Protein AF-A0A351Q405-F1 (afdb_monomer_lite)

Radius of gyration: 20.0 Å; chains: 1; bounding box: 43×40×57 Å

Structure (mmCIF, N/CA/C/O backbone):
data_AF-A0A351Q405-F1
#
_entry.id   AF-A0A351Q405-F1
#
loop_
_atom_site.group_PDB
_atom_site.id
_atom_site.type_symbol
_atom_site.label_atom_id
_atom_site.label_alt_id
_atom_site.label_comp_id
_atom_site.label_asym_id
_atom_site.label_entity_id
_atom_site.label_seq_id
_atom_site.pdbx_PDB_ins_code
_atom_site.Cartn_x
_atom_site.Cartn_y
_atom_site.Cartn_z
_atom_site.occupancy
_atom_site.B_iso_or_equiv
_atom_site.auth_seq_id
_atom_site.auth_comp_id
_atom_site.auth_asym_id
_atom_site.auth_atom_id
_atom_site.pdbx_PDB_model_num
ATOM 1 N N . GLN A 1 1 ? 16.274 -1.228 -9.897 1.00 58.19 1 GLN A N 1
ATOM 2 C CA . GLN A 1 1 ? 15.529 -2.433 -9.459 1.00 58.19 1 GLN A CA 1
ATOM 3 C C . GLN A 1 1 ? 15.338 -2.535 -7.940 1.00 58.19 1 GLN A C 1
ATOM 5 O O . GLN A 1 1 ? 14.211 -2.756 -7.528 1.00 58.19 1 GLN A O 1
ATOM 10 N N . SER A 1 2 ? 16.355 -2.286 -7.098 1.00 79.38 2 SER A N 1
ATOM 11 C CA . SER A 1 2 ? 16.215 -2.309 -5.619 1.00 79.38 2 SER A CA 1
ATOM 12 C C . SER A 1 2 ? 15.117 -1.383 -5.046 1.00 79.38 2 SER A C 1
ATOM 14 O O . SER A 1 2 ? 14.503 -1.731 -4.044 1.00 79.38 2 SER A O 1
ATOM 16 N N . VAL A 1 3 ? 14.803 -0.255 -5.699 1.00 89.25 3 VAL A N 1
ATOM 17 C CA . VAL A 1 3 ? 13.789 0.699 -5.205 1.00 89.25 3 VAL A CA 1
ATOM 18 C C . VAL A 1 3 ? 12.377 0.106 -5.169 1.00 89.25 3 VAL A C 1
ATOM 20 O O . VAL A 1 3 ? 11.721 0.214 -4.141 1.00 89.25 3 VAL A O 1
ATOM 23 N N . ALA A 1 4 ? 11.921 -0.564 -6.234 1.00 92.06 4 ALA A N 1
ATOM 24 C CA . ALA A 1 4 ? 10.589 -1.180 -6.255 1.00 92.06 4 ALA A CA 1
ATOM 25 C C . ALA A 1 4 ? 10.448 -2.280 -5.186 1.00 92.06 4 ALA A C 1
ATOM 27 O O . ALA A 1 4 ? 9.411 -2.376 -4.539 1.00 92.06 4 ALA A O 1
ATOM 28 N N . LEU A 1 5 ? 11.514 -3.052 -4.941 1.00 93.94 5 LEU A N 1
ATOM 29 C CA . LEU A 1 5 ? 11.571 -4.040 -3.858 1.00 93.94 5 LEU A CA 1
ATOM 30 C C . LEU A 1 5 ? 11.450 -3.384 -2.476 1.00 93.94 5 LEU A C 1
ATOM 32 O O . LEU A 1 5 ? 10.628 -3.798 -1.663 1.00 93.94 5 LEU A O 1
ATOM 36 N N . HIS A 1 6 ? 12.250 -2.352 -2.204 1.00 95.19 6 HIS A N 1
ATOM 37 C CA . HIS A 1 6 ? 12.227 -1.676 -0.906 1.00 95.19 6 HIS A CA 1
ATOM 38 C C . HIS A 1 6 ? 10.908 -0.934 -0.662 1.00 95.19 6 HIS A C 1
ATOM 40 O O . HIS A 1 6 ? 10.377 -1.000 0.443 1.00 95.19 6 HIS A O 1
ATOM 46 N N . LEU A 1 7 ? 10.351 -0.275 -1.682 1.00 96.50 7 LEU A N 1
ATOM 47 C CA . LEU A 1 7 ? 9.060 0.407 -1.581 1.00 96.50 7 LEU A CA 1
ATOM 48 C C . LEU A 1 7 ? 7.900 -0.578 -1.426 1.00 96.50 7 LEU A C 1
ATOM 50 O O . LEU A 1 7 ? 7.008 -0.324 -0.624 1.00 96.50 7 LEU A O 1
ATOM 54 N N . GLN A 1 8 ? 7.923 -1.726 -2.111 1.00 96.44 8 GLN A N 1
ATOM 55 C CA . GLN A 1 8 ? 6.930 -2.775 -1.876 1.00 96.44 8 GLN A CA 1
ATOM 56 C C . GLN A 1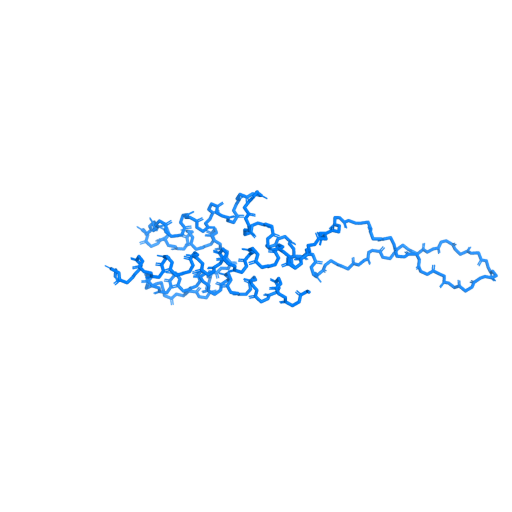 8 ? 7.017 -3.307 -0.442 1.00 96.44 8 GLN A C 1
ATOM 58 O O . GLN A 1 8 ? 5.988 -3.526 0.199 1.00 96.44 8 GLN A O 1
ATOM 63 N N . ARG A 1 9 ? 8.229 -3.479 0.095 1.00 96.31 9 ARG A N 1
ATOM 64 C CA . ARG A 1 9 ? 8.391 -3.906 1.485 1.00 96.31 9 ARG A CA 1
ATOM 65 C C . ARG A 1 9 ? 7.903 -2.844 2.472 1.00 96.31 9 ARG A C 1
ATOM 67 O O . ARG A 1 9 ? 7.268 -3.200 3.458 1.00 96.31 9 ARG A O 1
ATOM 74 N N . ALA A 1 10 ? 8.150 -1.566 2.189 1.00 97.19 10 ALA A N 1
ATOM 75 C CA . ALA A 1 10 ? 7.618 -0.458 2.976 1.00 97.19 10 ALA A CA 1
ATOM 76 C C . ALA A 1 10 ? 6.083 -0.424 2.942 1.00 97.19 10 ALA A C 1
ATOM 78 O O . ALA A 1 10 ? 5.470 -0.279 3.994 1.00 97.19 10 ALA A O 1
ATOM 79 N N . TRP A 1 11 ? 5.466 -0.624 1.770 1.00 97.75 11 TRP A N 1
ATOM 80 C CA . TRP A 1 11 ? 4.011 -0.767 1.628 1.00 97.75 11 TRP A CA 1
ATOM 81 C C . TRP A 1 11 ? 3.475 -1.865 2.541 1.00 97.75 11 TRP A C 1
ATOM 83 O O . TRP A 1 11 ? 2.602 -1.621 3.366 1.00 97.75 11 TRP A O 1
ATOM 93 N N . TYR A 1 12 ? 4.064 -3.056 2.450 1.00 97.44 12 TYR A N 1
ATOM 94 C CA . TYR A 1 12 ? 3.688 -4.195 3.278 1.00 97.44 12 TYR A CA 1
ATOM 95 C C . TYR A 1 12 ? 3.790 -3.889 4.778 1.00 97.44 12 TYR A C 1
ATOM 97 O O . TYR A 1 12 ? 2.857 -4.162 5.527 1.00 97.44 12 TYR A O 1
ATOM 105 N N . TRP A 1 13 ? 4.897 -3.291 5.225 1.00 96.81 13 TRP A N 1
ATOM 106 C CA . TRP A 1 13 ? 5.054 -2.919 6.630 1.00 96.81 13 TRP A CA 1
ATOM 107 C C . TRP A 1 13 ? 4.063 -1.857 7.079 1.00 96.81 13 TRP A C 1
ATOM 109 O O . TRP A 1 13 ? 3.592 -1.931 8.205 1.00 96.81 13 TRP A O 1
ATOM 119 N N . HIS A 1 14 ? 3.705 -0.914 6.211 1.00 97.56 14 HIS A N 1
ATOM 120 C CA . HIS A 1 14 ? 2.690 0.083 6.530 1.00 97.56 14 HIS A CA 1
ATOM 121 C C . HIS A 1 14 ? 1.310 -0.549 6.749 1.00 97.56 14 HIS A C 1
ATOM 123 O O . HIS A 1 14 ? 0.623 -0.200 7.702 1.00 97.56 14 HIS A O 1
ATOM 129 N N . LEU A 1 15 ? 0.926 -1.551 5.948 1.00 97.88 15 LEU A N 1
ATOM 130 C CA . LEU A 1 15 ? -0.313 -2.307 6.186 1.00 97.88 15 LEU A CA 1
ATOM 131 C C . LEU A 1 15 ? -0.329 -2.959 7.581 1.00 97.88 15 LEU A C 1
ATOM 133 O O . LEU A 1 15 ? -1.350 -2.946 8.272 1.00 97.88 15 LEU A O 1
ATOM 137 N N . GLN A 1 16 ? 0.809 -3.517 7.999 1.00 97.06 16 GLN A N 1
ATOM 138 C CA . GLN A 1 16 ? 0.967 -4.135 9.318 1.00 97.06 16 GLN A CA 1
ATOM 139 C C . GLN A 1 16 ? 1.022 -3.095 10.448 1.00 97.06 16 GLN A C 1
ATOM 141 O O . GLN A 1 16 ? 0.493 -3.349 11.529 1.00 97.06 16 GLN A O 1
ATOM 146 N N . ASP A 1 17 ? 1.614 -1.923 10.208 1.00 95.62 17 ASP A N 1
ATOM 147 C CA . ASP A 1 17 ? 1.628 -0.779 11.134 1.00 95.62 17 ASP A CA 1
ATOM 148 C C . ASP A 1 17 ? 0.191 -0.310 11.407 1.00 95.62 17 ASP A C 1
ATOM 150 O O . ASP A 1 17 ? -0.235 -0.197 12.557 1.00 95.62 17 ASP A O 1
ATOM 154 N N . VAL A 1 18 ? -0.617 -0.177 10.349 1.00 95.62 18 VAL A N 1
ATOM 155 C CA . VAL A 1 18 ? -2.040 0.163 10.458 1.00 95.62 18 VAL A CA 1
ATOM 156 C C . VAL A 1 18 ? -2.801 -0.890 11.267 1.00 95.62 18 VAL A C 1
ATOM 158 O O . VAL A 1 18 ? -3.516 -0.538 12.205 1.00 95.62 18 VAL A O 1
ATOM 161 N N . ALA A 1 19 ? -2.622 -2.182 10.980 1.00 95.31 19 ALA A N 1
ATOM 162 C CA . ALA A 1 19 ? -3.236 -3.248 11.779 1.00 95.31 19 ALA A CA 1
ATOM 163 C C . ALA A 1 19 ? -2.817 -3.206 13.259 1.00 95.31 19 ALA A C 1
ATOM 165 O O . ALA A 1 19 ? -3.654 -3.384 14.149 1.00 95.31 19 ALA A O 1
ATOM 166 N N . SER A 1 20 ? -1.537 -2.930 13.519 1.00 94.06 20 SER A N 1
ATOM 167 C CA . SER A 1 20 ? -0.974 -2.828 14.869 1.00 94.06 20 SER A CA 1
ATOM 168 C C . SER A 1 20 ? -1.597 -1.676 15.658 1.00 94.06 20 SER A C 1
ATOM 170 O O . SER A 1 20 ? -1.978 -1.864 16.813 1.00 94.06 20 SER A O 1
ATOM 172 N N . ASN A 1 21 ? -1.795 -0.515 15.029 1.00 93.62 21 ASN A N 1
ATOM 173 C CA . ASN A 1 21 ? -2.462 0.631 15.655 1.00 93.62 21 ASN A CA 1
ATOM 174 C C . ASN A 1 21 ? -3.926 0.333 16.016 1.00 93.62 21 ASN A C 1
ATOM 176 O O . ASN A 1 21 ? -4.420 0.780 17.049 1.00 93.62 21 ASN A O 1
ATOM 180 N N . TYR A 1 22 ? -4.602 -0.522 15.244 1.00 92.88 22 TYR A N 1
ATOM 181 C CA . TYR A 1 22 ? -5.930 -1.028 15.603 1.00 92.88 22 TYR A CA 1
ATOM 182 C C . TYR A 1 22 ? -5.912 -2.169 16.627 1.00 92.88 22 TYR A C 1
ATOM 184 O O . TYR A 1 22 ? -6.965 -2.753 16.894 1.00 92.88 22 TYR A O 1
ATOM 192 N N . LYS A 1 23 ? -4.767 -2.464 17.257 1.00 93.31 23 LYS A N 1
ATOM 193 C CA . LYS A 1 23 ? -4.606 -3.495 18.298 1.00 93.31 23 LYS A CA 1
ATOM 194 C C . LYS A 1 23 ? -4.993 -4.896 17.810 1.00 93.31 23 LYS A C 1
ATOM 196 O O . LYS A 1 23 ? -5.486 -5.704 18.598 1.00 93.31 23 LYS A O 1
ATOM 201 N N . MET A 1 24 ? -4.804 -5.166 16.517 1.00 93.88 24 MET A N 1
ATOM 202 C CA . MET A 1 24 ? -4.972 -6.506 15.958 1.00 93.88 24 MET A CA 1
ATOM 203 C C . MET A 1 24 ? -3.992 -7.466 16.641 1.00 93.88 24 MET A C 1
ATOM 205 O O . MET A 1 24 ? -2.835 -7.113 16.868 1.00 93.88 24 MET A O 1
ATOM 209 N N . GLN A 1 25 ? -4.448 -8.672 16.982 1.00 91.38 25 GLN A N 1
ATOM 210 C CA . GLN A 1 25 ? -3.612 -9.641 17.703 1.00 91.38 25 GLN A CA 1
ATOM 211 C C . GLN A 1 25 ? -2.449 -10.174 16.863 1.00 91.38 25 GLN A C 1
ATOM 213 O O . GLN A 1 25 ? -1.366 -10.391 17.399 1.00 91.38 25 GLN A O 1
ATOM 218 N N . ASP A 1 26 ? -2.681 -10.377 15.565 1.00 94.56 26 ASP A N 1
ATOM 219 C CA . ASP A 1 26 ? -1.689 -10.889 14.621 1.00 94.56 26 ASP A CA 1
ATOM 220 C C . ASP A 1 26 ? -1.594 -9.980 13.381 1.00 94.56 26 ASP A C 1
ATOM 222 O O . ASP A 1 26 ? -2.155 -10.295 12.328 1.00 94.56 26 ASP A O 1
ATOM 226 N N . PRO A 1 27 ? -0.904 -8.826 13.484 1.00 94.62 27 PRO A N 1
ATOM 227 C CA . PRO A 1 27 ? -0.676 -7.945 12.340 1.00 94.62 27 PRO A CA 1
ATOM 228 C C . PRO A 1 27 ? 0.129 -8.620 11.224 1.00 94.62 27 PRO A C 1
ATOM 230 O O . PRO A 1 27 ? 0.054 -8.194 10.073 1.00 94.62 27 PRO A O 1
ATOM 233 N N . GLU A 1 28 ? 0.893 -9.677 11.530 1.00 95.44 28 GLU A N 1
ATOM 234 C CA . GLU A 1 28 ? 1.703 -10.377 10.534 1.00 95.44 28 GLU A CA 1
ATOM 235 C C . GLU A 1 28 ? 0.858 -11.150 9.515 1.00 95.44 28 GLU A C 1
ATOM 237 O O . GLU A 1 28 ? 1.296 -11.329 8.376 1.00 95.44 28 GLU A O 1
ATOM 242 N N . ALA A 1 29 ? -0.376 -11.513 9.881 1.00 95.69 29 ALA A N 1
ATOM 243 C CA . ALA A 1 29 ? -1.360 -12.114 8.984 1.00 95.69 29 ALA A CA 1
ATOM 244 C C . ALA A 1 29 ? -1.817 -11.176 7.848 1.00 95.69 29 ALA A C 1
ATOM 246 O O . ALA A 1 29 ? -2.402 -11.635 6.861 1.00 95.69 29 ALA A O 1
ATOM 247 N N . VAL A 1 30 ? -1.553 -9.869 7.955 1.00 97.31 30 VAL A N 1
ATOM 248 C CA . VAL A 1 30 ? -1.855 -8.893 6.905 1.00 97.31 30 VAL A CA 1
ATOM 249 C C . VAL A 1 30 ? -0.804 -8.976 5.802 1.00 97.31 30 VAL A C 1
ATOM 251 O O . VAL A 1 30 ? 0.356 -8.617 5.999 1.00 97.31 30 VAL A O 1
ATOM 254 N N . VAL A 1 31 ? -1.238 -9.407 4.614 1.00 96.25 31 VAL A N 1
ATOM 255 C CA . VAL A 1 31 ? -0.370 -9.618 3.440 1.00 96.25 31 VAL A CA 1
ATOM 256 C C . VAL A 1 31 ? -0.710 -8.753 2.222 1.00 96.25 31 VAL A C 1
ATOM 258 O O . VAL A 1 31 ? 0.016 -8.756 1.231 1.00 96.25 31 VAL A O 1
ATOM 261 N N . SER A 1 32 ? -1.827 -8.035 2.287 1.00 97.38 32 SER A N 1
ATOM 262 C CA . SER A 1 32 ? -2.385 -7.149 1.253 1.00 97.38 32 SER A CA 1
ATOM 263 C C . SER A 1 32 ? -3.407 -6.201 1.879 1.00 97.38 32 SER A C 1
ATOM 265 O O . SER A 1 32 ? -3.954 -6.509 2.947 1.00 97.38 32 SER A O 1
ATOM 267 N N . ALA A 1 33 ? -3.731 -5.092 1.215 1.00 97.50 33 ALA A N 1
ATOM 268 C CA . ALA A 1 33 ? -4.771 -4.186 1.696 1.00 97.50 33 ALA A CA 1
ATOM 269 C C . ALA A 1 33 ? -6.148 -4.875 1.806 1.00 97.50 33 ALA A C 1
ATOM 271 O O . ALA A 1 33 ? -6.887 -4.654 2.766 1.00 97.50 33 ALA A O 1
ATOM 272 N N . ALA A 1 34 ? -6.454 -5.807 0.898 1.00 97.31 34 ALA A N 1
ATOM 273 C CA . ALA A 1 34 ? -7.664 -6.626 0.981 1.00 97.31 34 ALA A CA 1
ATOM 274 C C . ALA A 1 34 ? -7.691 -7.505 2.247 1.00 97.31 34 ALA A C 1
ATOM 276 O O . ALA A 1 34 ? -8.716 -7.592 2.924 1.00 97.31 34 ALA A O 1
ATOM 277 N N . SER A 1 35 ? -6.561 -8.132 2.608 1.00 97.50 35 SER A N 1
ATOM 278 C CA . SER A 1 35 ? -6.470 -8.913 3.853 1.00 97.50 35 SER A CA 1
ATOM 279 C C . SER A 1 35 ? -6.565 -8.038 5.104 1.00 97.50 35 SER A C 1
ATOM 281 O O . SER A 1 35 ? -7.197 -8.453 6.070 1.00 97.50 35 SER A O 1
ATOM 283 N N . LEU A 1 36 ? -6.014 -6.816 5.072 1.00 97.81 36 LEU A N 1
ATOM 284 C CA . LEU A 1 36 ? -6.137 -5.845 6.161 1.00 97.81 36 LEU A CA 1
ATOM 285 C C . LEU A 1 36 ? -7.610 -5.523 6.433 1.00 97.81 36 LEU A C 1
ATOM 287 O O . LEU A 1 36 ? -8.068 -5.643 7.569 1.00 97.81 36 LEU A O 1
ATOM 291 N N . LEU A 1 37 ? -8.363 -5.174 5.384 1.00 96.88 37 LEU A N 1
ATOM 292 C CA . LEU A 1 37 ? -9.796 -4.903 5.495 1.00 96.88 37 LEU A CA 1
ATOM 293 C C . LEU A 1 37 ? -10.584 -6.112 5.993 1.00 96.88 37 LEU A C 1
ATOM 295 O O . LEU A 1 37 ? -11.449 -5.959 6.852 1.00 96.88 37 LEU A O 1
ATOM 299 N N . ALA A 1 38 ? -10.294 -7.308 5.479 1.00 97.00 38 ALA A N 1
ATOM 300 C CA . ALA A 1 38 ? -10.992 -8.520 5.894 1.00 97.00 38 ALA A CA 1
ATOM 301 C C . ALA A 1 38 ? -10.755 -8.844 7.379 1.00 97.00 38 ALA A C 1
ATOM 303 O O . ALA A 1 38 ? -11.704 -9.150 8.101 1.00 97.00 38 ALA A O 1
ATOM 304 N N . LEU A 1 39 ? -9.504 -8.748 7.843 1.00 97.31 39 LEU A N 1
ATOM 305 C CA . LEU A 1 39 ? -9.127 -9.040 9.227 1.00 97.31 39 LEU A CA 1
ATOM 306 C C . LEU A 1 39 ? -9.702 -8.005 10.201 1.00 97.31 39 LEU A C 1
ATOM 308 O O . LEU A 1 39 ? -10.292 -8.380 11.211 1.00 97.31 39 LEU A O 1
ATOM 312 N N . LEU A 1 40 ? -9.618 -6.712 9.875 1.00 95.75 40 LEU A N 1
ATOM 313 C CA . LEU A 1 40 ? -10.246 -5.661 10.683 1.00 95.75 40 LEU A CA 1
ATOM 314 C C . LEU A 1 40 ? -11.774 -5.785 10.688 1.00 95.75 40 LEU A C 1
ATOM 316 O O . LEU A 1 40 ? -12.404 -5.653 11.738 1.00 95.75 40 LEU A O 1
ATOM 320 N N . GLY A 1 41 ? -12.369 -6.119 9.541 1.00 95.62 41 GLY A N 1
ATOM 321 C CA . GLY A 1 41 ? -13.803 -6.351 9.411 1.00 95.62 41 GLY A CA 1
ATOM 322 C C . GLY A 1 41 ? -14.298 -7.521 10.265 1.00 95.62 41 GLY A C 1
ATOM 323 O O . GLY A 1 41 ? -15.379 -7.431 10.845 1.00 95.62 41 GLY A O 1
ATOM 324 N N . ALA A 1 42 ? -13.500 -8.583 10.418 1.00 94.88 42 ALA A N 1
ATOM 325 C CA . ALA A 1 42 ? -13.811 -9.700 11.314 1.00 94.88 42 ALA A CA 1
ATOM 326 C C . ALA A 1 42 ? -13.846 -9.286 12.800 1.00 94.88 42 ALA A C 1
ATOM 328 O O . ALA A 1 42 ? -14.590 -9.873 13.584 1.00 94.88 42 ALA A O 1
ATOM 329 N N . GLU A 1 43 ? -13.104 -8.241 13.177 1.00 93.25 43 GLU A N 1
ATOM 330 C CA . GLU A 1 43 ? -13.160 -7.608 14.502 1.00 93.25 43 GLU A CA 1
ATOM 331 C C . GLU A 1 43 ? -14.234 -6.505 14.604 1.00 93.25 43 GLU A C 1
ATOM 333 O O . GLU A 1 43 ? -14.335 -5.822 15.624 1.00 93.25 43 GLU A O 1
ATOM 338 N N . GLY A 1 44 ? -15.039 -6.306 13.554 1.00 92.75 44 GLY A N 1
ATOM 339 C CA . GLY A 1 44 ? -16.062 -5.260 13.486 1.00 92.75 44 GLY A CA 1
ATOM 340 C C . GLY A 1 44 ? -15.505 -3.845 13.294 1.00 92.75 44 GLY A C 1
ATOM 341 O O . GLY A 1 44 ? -16.205 -2.875 13.583 1.00 92.75 44 GLY A O 1
ATOM 342 N N . LYS A 1 45 ? -14.257 -3.708 12.827 1.00 92.75 45 LYS A N 1
ATOM 343 C CA . LYS A 1 45 ? -13.578 -2.427 12.588 1.00 92.75 45 LYS A CA 1
ATOM 344 C C . LYS A 1 45 ? -13.517 -2.130 11.091 1.00 92.75 45 LYS A C 1
ATOM 346 O O . LYS A 1 45 ? -13.141 -2.982 10.294 1.00 92.75 45 LYS A O 1
ATOM 351 N N . THR A 1 46 ? -13.827 -0.896 10.706 1.00 90.94 46 THR A N 1
ATOM 352 C CA . THR A 1 46 ? -13.747 -0.435 9.308 1.00 90.94 46 THR A CA 1
ATOM 353 C C . THR A 1 46 ? -13.082 0.941 9.234 1.00 90.94 46 THR A C 1
ATOM 355 O O . THR A 1 46 ? -13.768 1.943 9.012 1.00 90.94 46 THR A O 1
ATOM 358 N N . PRO A 1 47 ? -11.769 1.029 9.497 1.00 92.69 47 PRO A N 1
ATOM 359 C CA . PRO A 1 47 ? -11.080 2.310 9.517 1.00 92.69 47 PRO A CA 1
ATOM 360 C C . PRO A 1 47 ? -10.873 2.882 8.115 1.00 92.69 47 PRO A C 1
ATOM 362 O O . PRO A 1 47 ? -10.702 2.138 7.144 1.00 92.69 47 PRO A O 1
ATOM 365 N N . GLY A 1 48 ? -10.888 4.213 8.018 1.00 93.69 48 GLY A N 1
ATOM 366 C CA . GLY A 1 48 ? -10.758 4.928 6.746 1.00 93.69 48 GLY A CA 1
ATOM 367 C C . GLY A 1 48 ? -9.418 4.664 6.061 1.00 93.69 48 GLY A C 1
ATOM 368 O O . GLY A 1 48 ? -9.360 4.570 4.840 1.00 93.69 48 GLY A O 1
ATOM 369 N N . GLU A 1 49 ? -8.369 4.451 6.847 1.00 95.25 49 GLU A N 1
ATOM 370 C CA . GLU A 1 49 ? -7.014 4.122 6.418 1.00 95.25 49 GLU A CA 1
ATOM 371 C C . GLU A 1 49 ? -6.992 2.794 5.663 1.00 95.25 49 GLU A C 1
ATOM 373 O O . GLU A 1 49 ? -6.484 2.728 4.549 1.00 95.25 49 GLU A O 1
ATOM 378 N N . ALA A 1 50 ? -7.597 1.740 6.222 1.00 95.75 50 ALA A N 1
ATOM 379 C CA . ALA A 1 50 ? -7.654 0.433 5.566 1.00 95.75 50 ALA A CA 1
ATOM 380 C C . ALA A 1 50 ? -8.479 0.478 4.272 1.00 95.75 50 ALA A C 1
ATOM 382 O O . ALA A 1 50 ? -8.123 -0.170 3.290 1.00 95.75 50 ALA A O 1
ATOM 383 N N . ILE A 1 51 ? -9.552 1.274 4.260 1.00 96.69 51 ILE A N 1
ATOM 384 C CA . ILE A 1 51 ? -10.380 1.499 3.072 1.00 96.69 51 ILE A CA 1
ATOM 385 C C . ILE A 1 51 ? -9.569 2.217 1.984 1.00 96.69 51 ILE A C 1
ATOM 387 O O . ILE A 1 51 ? -9.553 1.785 0.837 1.00 96.69 51 ILE A O 1
ATOM 391 N N . GLU A 1 52 ? -8.859 3.290 2.333 1.00 97.25 52 GLU A N 1
ATOM 392 C CA . GLU A 1 52 ? -7.994 4.021 1.405 1.00 97.25 52 GLU A CA 1
ATOM 393 C C . GLU A 1 52 ? -6.889 3.132 0.821 1.00 97.25 52 GLU A C 1
ATOM 395 O O . GLU A 1 52 ? -6.631 3.177 -0.382 1.00 97.25 52 GLU A O 1
ATOM 400 N N . LEU A 1 53 ? -6.251 2.311 1.658 1.00 97.69 53 LEU A N 1
ATOM 401 C CA . LEU A 1 53 ? -5.194 1.398 1.229 1.00 97.69 53 LEU A CA 1
ATOM 402 C C . LEU A 1 53 ? -5.721 0.367 0.225 1.00 97.69 53 LEU A C 1
ATOM 404 O O . LEU A 1 53 ? -5.036 0.071 -0.753 1.00 97.69 53 LEU A O 1
ATOM 408 N N . GLU A 1 54 ? -6.939 -0.147 0.419 1.00 97.75 54 GLU A N 1
ATOM 409 C CA . GLU A 1 54 ? -7.550 -1.075 -0.536 1.00 97.75 54 GLU A CA 1
ATOM 410 C C . GLU A 1 54 ? -7.961 -0.388 -1.834 1.00 97.75 54 GLU A C 1
ATOM 412 O O . GLU A 1 54 ? -7.708 -0.944 -2.903 1.00 97.75 54 GLU A O 1
ATOM 417 N N . TYR A 1 55 ? -8.481 0.840 -1.779 1.00 97.62 55 TYR A N 1
ATOM 418 C CA . TYR A 1 55 ? -8.738 1.620 -2.989 1.00 97.62 55 TYR A CA 1
ATOM 419 C C . TYR A 1 55 ? -7.459 1.859 -3.791 1.00 97.62 55 TYR A C 1
ATOM 421 O O . TYR A 1 55 ? -7.458 1.711 -5.011 1.00 97.62 55 TYR A O 1
ATOM 429 N N . LEU A 1 56 ? -6.355 2.196 -3.119 1.00 97.75 56 LEU A N 1
ATOM 430 C CA . LEU A 1 56 ? -5.065 2.363 -3.778 1.00 97.75 56 LEU A CA 1
ATOM 431 C C . LEU A 1 56 ? -4.565 1.040 -4.372 1.00 97.75 56 LEU A C 1
ATOM 433 O O . LEU A 1 56 ? -4.087 1.032 -5.499 1.00 97.75 56 LEU A O 1
ATOM 437 N N . GLU A 1 57 ? -4.664 -0.081 -3.664 1.00 97.31 57 GLU A N 1
ATOM 438 C CA . GLU A 1 57 ? -4.174 -1.366 -4.178 1.00 97.31 57 GLU A CA 1
ATOM 439 C C . GLU A 1 57 ? -5.041 -1.925 -5.325 1.00 97.31 57 GLU A C 1
ATOM 441 O O . GLU A 1 57 ? -4.513 -2.545 -6.252 1.00 97.31 57 GLU A O 1
ATOM 446 N N . SER A 1 58 ? -6.358 -1.691 -5.294 1.00 96.44 58 SER A N 1
ATOM 447 C CA . SER A 1 58 ? -7.319 -2.205 -6.280 1.00 96.44 58 SER A CA 1
ATOM 448 C C . SER A 1 58 ? -7.431 -1.342 -7.544 1.00 96.44 58 SER A C 1
ATOM 450 O O . SER A 1 58 ? -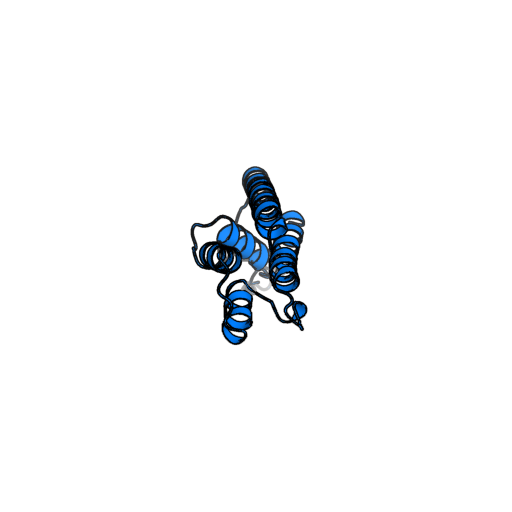7.698 -1.870 -8.632 1.00 96.44 58 SER A O 1
ATOM 452 N N . ASP A 1 59 ? -7.193 -0.031 -7.444 1.00 97.19 59 ASP A N 1
ATOM 453 C CA . ASP A 1 59 ? -7.188 0.872 -8.592 1.00 97.19 59 ASP A CA 1
ATOM 454 C C . ASP A 1 59 ? -5.927 0.672 -9.441 1.00 97.19 59 ASP A C 1
ATOM 456 O O . ASP A 1 59 ? -4.834 1.124 -9.106 1.00 97.19 59 ASP A O 1
ATOM 460 N N . LYS A 1 60 ? -6.103 0.061 -10.618 1.00 93.94 60 LYS A N 1
ATOM 461 C CA . LYS A 1 60 ? -5.031 -0.188 -11.600 1.00 93.94 60 LYS A CA 1
ATOM 462 C C . LYS A 1 60 ? -4.309 1.076 -12.076 1.00 93.94 60 LYS A C 1
ATOM 464 O O . LYS A 1 60 ? -3.233 0.960 -12.657 1.00 93.94 60 LYS A O 1
ATOM 469 N N . THR A 1 61 ? -4.904 2.254 -11.903 1.00 94.38 61 THR A N 1
ATOM 470 C CA . THR A 1 61 ? -4.306 3.540 -12.286 1.00 94.38 61 THR A CA 1
ATOM 471 C C . THR A 1 61 ? -3.572 4.227 -11.134 1.00 94.38 61 THR A C 1
ATOM 473 O O . THR A 1 61 ? -2.922 5.258 -11.337 1.00 94.38 61 THR A O 1
ATOM 476 N N . SER A 1 62 ? -3.629 3.647 -9.933 1.00 97.19 62 SER A N 1
ATOM 477 C CA . SER A 1 62 ? -2.970 4.182 -8.755 1.00 97.19 62 SER A CA 1
ATOM 478 C C . SER A 1 62 ? -1.453 4.001 -8.820 1.00 97.19 62 SER A C 1
ATOM 480 O O . SER A 1 62 ? -0.902 3.131 -9.502 1.00 97.19 62 SER A O 1
ATOM 482 N N . TRP A 1 63 ? -0.755 4.819 -8.035 1.00 96.75 63 TRP A N 1
ATOM 483 C CA . TRP A 1 63 ? 0.690 4.698 -7.878 1.00 96.75 63 TRP A CA 1
ATOM 484 C C . TRP A 1 63 ? 1.095 3.400 -7.156 1.00 96.75 63 TRP A C 1
ATOM 486 O O . TRP A 1 63 ? 2.192 2.904 -7.398 1.00 96.75 63 TRP A O 1
ATOM 496 N N . VAL A 1 64 ? 0.223 2.840 -6.307 1.00 97.50 64 VAL A N 1
ATOM 497 C CA . VAL A 1 64 ? 0.470 1.579 -5.590 1.00 97.50 64 VAL A CA 1
ATOM 498 C C . VAL A 1 64 ? 0.355 0.406 -6.547 1.00 97.50 64 VAL A C 1
ATOM 500 O O . VAL A 1 64 ? 1.252 -0.430 -6.584 1.00 97.50 64 VAL A O 1
ATOM 503 N N . ALA A 1 65 ? -0.698 0.356 -7.363 1.00 95.56 65 ALA A N 1
ATOM 504 C CA . ALA A 1 65 ? -0.859 -0.695 -8.358 1.00 95.56 65 ALA A CA 1
ATOM 505 C C . ALA A 1 65 ? 0.307 -0.686 -9.358 1.00 95.56 65 ALA A C 1
ATOM 507 O O . ALA A 1 65 ? 0.865 -1.742 -9.650 1.00 95.56 65 ALA A O 1
ATOM 508 N N . ASP A 1 66 ? 0.734 0.498 -9.811 1.00 94.88 66 ASP A N 1
ATOM 509 C CA . ASP A 1 66 ? 1.922 0.677 -10.660 1.00 94.88 66 ASP A CA 1
ATOM 510 C C . ASP A 1 66 ? 3.204 0.160 -9.972 1.00 94.88 66 ASP A C 1
ATOM 512 O O . ASP A 1 66 ? 3.929 -0.660 -10.542 1.00 94.88 66 ASP A O 1
ATOM 516 N N . LEU A 1 67 ? 3.444 0.541 -8.710 1.00 95.62 67 LEU A N 1
ATOM 517 C CA . LEU A 1 67 ? 4.578 0.066 -7.905 1.00 95.62 67 LEU A CA 1
ATOM 518 C C . LEU A 1 67 ? 4.572 -1.461 -7.717 1.00 95.62 67 LEU A C 1
ATOM 520 O O . LEU A 1 67 ? 5.592 -2.123 -7.925 1.00 95.62 67 LEU A O 1
ATOM 52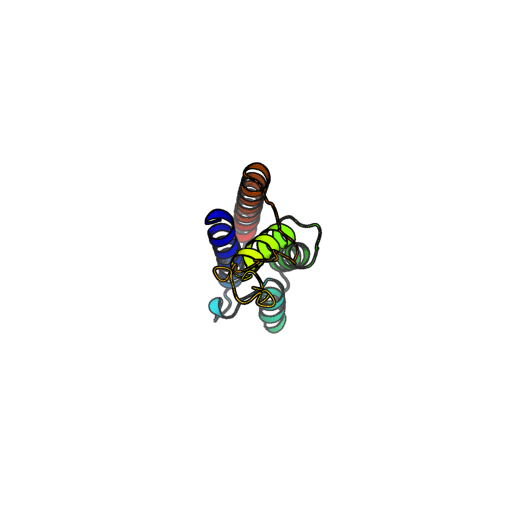4 N N . LEU A 1 68 ? 3.439 -2.039 -7.310 1.00 94.75 68 LEU A N 1
ATOM 525 C CA . LEU A 1 68 ? 3.311 -3.477 -7.064 1.00 94.75 68 LEU A CA 1
ATOM 526 C C . LEU A 1 68 ? 3.454 -4.273 -8.360 1.00 94.75 68 LEU A C 1
ATOM 528 O O . LEU A 1 68 ? 4.047 -5.354 -8.360 1.00 94.75 68 LEU A O 1
ATOM 532 N N . ASN A 1 69 ? 2.969 -3.728 -9.474 1.00 92.38 69 ASN A N 1
ATOM 533 C CA . ASN A 1 69 ? 3.162 -4.321 -10.785 1.00 92.38 69 ASN A CA 1
ATOM 534 C C . ASN A 1 69 ? 4.648 -4.316 -11.176 1.00 92.38 69 ASN A C 1
ATOM 536 O O . ASN A 1 69 ? 5.199 -5.370 -11.498 1.00 92.38 69 ASN A O 1
ATOM 540 N N . ALA A 1 70 ? 5.332 -3.175 -11.038 1.00 91.50 70 ALA A N 1
ATOM 541 C CA . ALA A 1 70 ? 6.773 -3.060 -11.263 1.00 91.50 70 ALA A CA 1
ATOM 542 C C . ALA A 1 70 ? 7.588 -4.027 -10.384 1.00 91.50 70 ALA A C 1
ATOM 544 O O . ALA A 1 70 ? 8.556 -4.629 -10.852 1.00 91.50 70 ALA A O 1
ATOM 545 N N . HIS A 1 71 ? 7.178 -4.227 -9.128 1.00 92.88 71 HIS A N 1
ATOM 546 C CA . HIS A 1 71 ? 7.779 -5.212 -8.231 1.00 92.88 71 HIS A CA 1
ATOM 547 C C . HIS A 1 71 ? 7.588 -6.656 -8.722 1.00 92.88 71 HIS A C 1
ATOM 549 O O . HIS A 1 71 ? 8.553 -7.417 -8.754 1.00 92.88 71 HIS A O 1
ATOM 555 N N . ARG A 1 72 ? 6.377 -7.047 -9.151 1.00 90.19 72 ARG A N 1
ATOM 556 C CA . ARG A 1 72 ? 6.119 -8.400 -9.691 1.00 90.19 72 ARG A CA 1
ATOM 557 C C . ARG A 1 72 ? 7.006 -8.710 -10.897 1.00 90.19 72 ARG A C 1
ATOM 559 O O . ARG A 1 72 ? 7.490 -9.832 -11.022 1.00 90.19 72 ARG A O 1
ATOM 566 N N . HIS A 1 73 ? 7.276 -7.705 -11.725 1.00 85.25 73 HIS A N 1
ATOM 567 C CA . HIS A 1 73 ? 8.118 -7.838 -12.911 1.00 85.25 73 HIS A CA 1
ATOM 568 C C . HIS A 1 73 ? 9.604 -8.066 -12.593 1.00 85.25 73 HIS A C 1
ATOM 570 O O . HIS A 1 73 ? 10.328 -8.559 -13.451 1.00 85.25 73 HIS A O 1
ATOM 576 N N . LEU A 1 74 ? 10.062 -7.819 -11.355 1.00 84.44 74 LEU A N 1
ATOM 577 C CA . LEU A 1 74 ? 11.418 -8.197 -10.926 1.00 84.44 74 LEU A CA 1
ATOM 578 C C . LEU A 1 74 ? 11.641 -9.718 -10.928 1.00 84.44 74 LEU A C 1
ATOM 580 O O . LEU A 1 74 ? 12.783 -10.165 -10.994 1.00 84.44 74 LEU A O 1
ATOM 584 N N . TYR A 1 75 ? 10.565 -10.503 -10.839 1.00 82.81 75 TYR A N 1
ATOM 585 C CA . TYR A 1 75 ? 10.616 -11.964 -10.757 1.00 82.81 75 TYR A CA 1
ATOM 586 C C . TYR A 1 75 ? 10.229 -12.658 -12.065 1.00 82.81 75 TYR A C 1
ATOM 588 O O . TYR A 1 75 ? 10.247 -13.888 -12.128 1.00 82.81 75 TYR A O 1
ATOM 596 N N . LEU A 1 76 ? 9.878 -11.900 -13.108 1.00 78.00 76 LEU A N 1
ATOM 597 C CA . LEU A 1 76 ? 9.593 -12.475 -14.416 1.00 78.00 76 LEU A CA 1
ATOM 598 C C . LEU A 1 76 ? 10.909 -12.881 -15.080 1.00 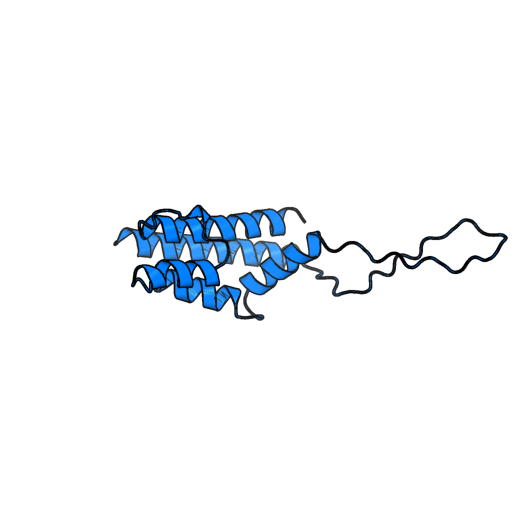78.00 76 LEU A C 1
ATOM 600 O O . LEU A 1 76 ? 11.775 -12.056 -15.369 1.00 78.00 76 LEU A O 1
ATOM 604 N N . LEU A 1 77 ? 11.068 -14.185 -15.291 1.00 61.62 77 LEU A N 1
ATOM 605 C CA . LEU A 1 77 ? 12.201 -14.733 -16.023 1.00 61.62 77 LEU A CA 1
ATOM 606 C C . LEU A 1 77 ? 11.963 -14.551 -17.527 1.00 61.62 77 LEU A C 1
ATOM 608 O O . LEU A 1 77 ? 10.866 -14.859 -17.998 1.00 61.62 77 LEU A O 1
ATOM 612 N N . PRO A 1 78 ? 12.976 -14.131 -18.306 1.00 62.34 78 PRO A N 1
ATOM 613 C CA . PRO A 1 78 ? 12.867 -14.129 -19.756 1.00 62.34 78 PRO A CA 1
ATOM 614 C C . PRO A 1 78 ? 12.556 -15.542 -20.260 1.00 62.34 78 PRO A C 1
ATOM 616 O O . PRO A 1 78 ? 13.270 -16.498 -19.936 1.00 62.34 78 PRO A O 1
ATOM 619 N N . VAL A 1 79 ? 11.499 -15.691 -21.059 1.00 58.56 79 VAL A N 1
ATOM 620 C CA . VAL A 1 79 ? 11.145 -16.981 -21.657 1.00 58.56 79 VAL A CA 1
ATOM 621 C C . VAL A 1 79 ? 12.142 -17.276 -22.777 1.00 58.56 79 VAL A C 1
ATOM 623 O O . VAL A 1 79 ? 12.044 -16.765 -23.889 1.00 58.56 79 VAL A O 1
ATOM 626 N N . ALA A 1 80 ? 13.135 -18.118 -22.495 1.00 52.69 80 ALA A N 1
ATOM 627 C CA . ALA A 1 80 ? 14.076 -18.570 -23.513 1.00 52.69 80 ALA A CA 1
ATOM 628 C C . ALA A 1 80 ? 13.360 -19.487 -24.521 1.00 52.69 80 ALA A C 1
ATOM 630 O O . ALA A 1 80 ? 13.019 -20.631 -24.202 1.00 52.69 80 ALA A O 1
ATOM 631 N N . ARG A 1 81 ? 13.169 -19.032 -25.767 1.00 48.50 81 ARG A N 1
ATOM 632 C CA . ARG A 1 81 ? 12.833 -19.944 -26.868 1.00 48.50 81 ARG A CA 1
ATOM 633 C C . ARG A 1 81 ? 14.099 -20.690 -27.277 1.00 48.50 81 ARG A C 1
ATOM 635 O O . ARG A 1 81 ? 15.131 -20.089 -27.569 1.00 48.50 81 ARG A O 1
ATOM 642 N N . ARG A 1 82 ? 14.028 -22.024 -27.333 1.00 48.38 82 ARG A N 1
ATOM 643 C CA . ARG A 1 82 ? 15.081 -22.818 -27.982 1.00 48.38 82 ARG A CA 1
ATOM 644 C C . ARG A 1 82 ? 15.113 -22.435 -29.460 1.00 48.38 82 ARG A C 1
ATOM 646 O O . ARG A 1 82 ? 14.128 -22.654 -30.162 1.00 48.38 82 ARG A O 1
ATOM 653 N N . ALA A 1 83 ? 16.230 -21.881 -29.921 1.00 51.34 83 ALA A N 1
ATOM 654 C CA . ALA A 1 83 ? 16.464 -21.702 -31.346 1.00 51.34 83 ALA A CA 1
ATOM 655 C C . ALA A 1 83 ? 16.457 -23.078 -32.034 1.00 51.34 83 ALA A C 1
ATOM 657 O O . ALA A 1 83 ? 17.077 -24.030 -31.552 1.00 51.34 83 ALA A O 1
ATOM 658 N N . GLN A 1 84 ? 15.722 -23.193 -33.139 1.00 49.22 84 GLN A N 1
ATOM 659 C CA . GLN A 1 84 ? 15.720 -24.388 -33.976 1.00 49.22 84 GLN A CA 1
ATOM 660 C C . GLN A 1 84 ? 17.109 -24.505 -34.628 1.00 49.22 84 GLN A C 1
ATOM 662 O O . GLN A 1 84 ? 17.590 -23.551 -35.236 1.00 49.22 84 GLN A O 1
ATOM 667 N N . MET A 1 85 ? 17.787 -25.631 -34.396 1.00 48.53 85 MET A N 1
ATOM 668 C CA . MET A 1 85 ? 19.210 -25.823 -34.695 1.00 48.53 85 MET A CA 1
ATOM 669 C C . MET A 1 85 ? 19.490 -25.856 -36.203 1.00 48.53 85 MET A C 1
ATOM 671 O O . MET A 1 85 ? 18.877 -26.640 -36.922 1.00 48.53 85 MET A O 1
ATOM 675 N N . ASP A 1 86 ? 20.482 -25.080 -36.637 1.00 48.88 86 ASP A N 1
ATOM 676 C CA . ASP A 1 86 ? 21.220 -25.302 -37.882 1.00 48.88 86 ASP A CA 1
ATOM 677 C C . ASP A 1 86 ? 22.564 -25.949 -37.502 1.00 48.88 86 ASP A C 1
ATOM 679 O O . ASP A 1 86 ? 23.224 -25.487 -36.567 1.00 48.88 86 ASP A O 1
ATOM 683 N N . ALA A 1 87 ? 22.935 -27.059 -38.145 1.00 56.44 87 ALA A N 1
ATOM 684 C CA . ALA A 1 87 ? 23.943 -28.007 -37.643 1.00 56.44 87 ALA A CA 1
ATOM 685 C C . ALA A 1 87 ? 25.387 -27.457 -37.570 1.00 56.44 87 ALA A C 1
ATOM 687 O O . ALA A 1 87 ? 26.244 -28.096 -36.965 1.00 56.44 87 ALA A O 1
ATOM 688 N N . ASP A 1 88 ? 25.636 -26.266 -38.123 1.00 58.88 88 ASP A N 1
ATOM 689 C CA . ASP A 1 88 ? 26.967 -25.660 -38.275 1.00 58.88 88 ASP A CA 1
ATOM 690 C C . ASP A 1 88 ? 27.182 -24.367 -37.459 1.00 58.88 88 ASP A C 1
ATOM 692 O O . ASP A 1 88 ? 28.168 -23.651 -37.657 1.00 58.88 88 ASP A O 1
ATOM 696 N N . ARG A 1 89 ? 26.279 -24.015 -36.529 1.00 55.94 89 ARG A N 1
ATOM 697 C CA . ARG A 1 89 ? 26.397 -22.774 -35.735 1.00 55.94 89 ARG A CA 1
ATOM 698 C C . ARG A 1 89 ? 26.329 -23.002 -34.228 1.00 55.94 89 ARG A C 1
ATOM 700 O O . ARG A 1 89 ? 25.580 -23.842 -33.737 1.00 55.94 89 ARG A O 1
ATOM 707 N N . LEU A 1 90 ? 27.109 -22.197 -33.493 1.00 52.56 90 LEU A N 1
ATOM 708 C CA . LEU A 1 90 ? 27.045 -22.104 -32.032 1.00 52.56 90 LEU A CA 1
ATOM 709 C C . LEU A 1 90 ? 25.588 -21.867 -31.593 1.00 52.56 90 LEU A C 1
ATOM 711 O O . LEU A 1 90 ? 24.915 -21.027 -32.198 1.00 52.56 90 LEU A O 1
ATOM 715 N N . PRO A 1 91 ? 25.099 -22.566 -30.553 1.00 50.06 91 PRO A N 1
ATOM 716 C CA . PRO A 1 91 ? 23.726 -22.426 -30.093 1.00 50.06 91 PRO A CA 1
ATOM 717 C C . PRO A 1 91 ? 23.492 -20.995 -29.606 1.00 50.06 91 PRO A C 1
ATOM 719 O O . PRO A 1 91 ? 23.987 -20.583 -28.558 1.00 50.06 91 PRO A O 1
ATOM 722 N N . MET A 1 92 ? 22.739 -20.227 -30.388 1.00 53.12 92 MET A N 1
ATOM 723 C CA . MET A 1 92 ? 22.320 -18.883 -30.026 1.00 53.12 92 MET A CA 1
ATOM 724 C C . MET A 1 92 ? 20.988 -19.003 -29.288 1.00 53.12 92 MET A C 1
ATOM 726 O O . MET A 1 92 ? 19.981 -19.397 -29.872 1.00 53.12 92 MET A O 1
ATOM 730 N N . ILE A 1 93 ? 20.981 -18.720 -27.987 1.00 56.09 93 ILE A N 1
ATOM 731 C CA . ILE A 1 93 ? 19.732 -18.634 -27.227 1.00 56.09 93 ILE A CA 1
ATOM 732 C C . ILE A 1 93 ? 19.082 -17.304 -27.610 1.00 56.09 93 ILE A C 1
ATOM 734 O O . ILE A 1 93 ? 19.548 -16.243 -27.200 1.00 56.09 93 ILE A O 1
ATOM 738 N N . ALA A 1 94 ? 18.026 -17.361 -28.420 1.00 53.19 94 ALA A N 1
ATOM 739 C CA . ALA A 1 94 ? 17.168 -16.210 -28.655 1.00 53.19 94 ALA A CA 1
ATOM 740 C C . ALA A 1 94 ? 16.319 -15.992 -27.396 1.00 53.19 94 ALA A C 1
ATOM 742 O O . ALA A 1 94 ? 15.412 -16.770 -27.090 1.00 53.19 94 ALA A O 1
ATOM 743 N N . VAL A 1 95 ? 16.665 -14.963 -26.627 1.00 54.72 95 VAL A N 1
ATOM 744 C CA . VAL A 1 95 ? 15.857 -14.516 -25.494 1.00 54.72 95 VAL A CA 1
ATOM 745 C C . VAL A 1 95 ? 14.792 -13.580 -26.050 1.00 54.72 95 VAL A C 1
ATOM 747 O O . VAL A 1 95 ? 15.060 -12.406 -26.291 1.00 54.72 95 VAL A O 1
ATOM 750 N N . ASP A 1 96 ? 13.600 -14.117 -26.302 1.00 50.91 96 ASP A N 1
ATOM 751 C CA . ASP A 1 96 ? 12.419 -13.295 -26.558 1.00 50.91 96 ASP A CA 1
ATOM 752 C C . ASP A 1 96 ? 12.003 -12.685 -25.213 1.00 50.91 96 ASP A C 1
ATOM 754 O O . ASP A 1 96 ? 11.573 -13.389 -24.297 1.00 50.91 96 ASP A O 1
ATOM 758 N N . ILE A 1 97 ? 12.143 -11.367 -25.072 1.00 52.50 97 ILE A N 1
ATOM 759 C CA . ILE A 1 97 ? 11.547 -10.618 -23.958 1.00 52.50 97 ILE A CA 1
ATOM 760 C C . ILE A 1 97 ? 10.073 -10.383 -24.316 1.00 52.50 97 ILE A C 1
ATOM 762 O O . ILE A 1 97 ? 9.631 -9.261 -24.538 1.00 52.50 97 ILE A O 1
ATOM 766 N N . THR A 1 98 ? 9.317 -11.462 -24.503 1.00 50.38 98 THR A N 1
ATOM 767 C CA . THR A 1 98 ? 7.876 -11.392 -24.751 1.00 50.38 98 THR A CA 1
ATOM 768 C C . THR A 1 98 ? 7.154 -11.469 -23.421 1.00 50.38 98 THR A C 1
ATOM 770 O O . THR A 1 98 ? 6.824 -12.565 -22.987 1.00 50.38 98 THR A O 1
ATOM 773 N N . GLU A 1 99 ? 6.991 -10.316 -22.775 1.00 52.50 99 GLU A N 1
ATOM 774 C CA . GLU A 1 99 ? 5.850 -9.903 -21.938 1.00 52.50 99 GLU A CA 1
ATOM 775 C C . GLU A 1 99 ? 6.176 -8.555 -21.278 1.00 52.50 99 GLU A C 1
ATOM 777 O O . GLU A 1 99 ? 7.347 -8.268 -21.029 1.00 52.50 99 GLU A O 1
ATOM 782 N N . ASP A 1 100 ? 5.137 -7.727 -21.097 1.00 56.25 100 ASP A N 1
ATOM 783 C CA . ASP A 1 100 ? 5.128 -6.339 -20.604 1.00 56.25 100 ASP A CA 1
ATOM 784 C C . ASP A 1 100 ? 6.415 -5.908 -19.887 1.00 56.25 100 ASP A C 1
ATOM 786 O O . ASP A 1 100 ? 6.550 -6.002 -18.669 1.00 56.25 100 ASP A O 1
ATOM 790 N N . VAL A 1 101 ? 7.388 -5.393 -20.644 1.00 56.81 101 VAL A N 1
ATOM 791 C CA . VAL A 1 101 ? 8.548 -4.741 -20.040 1.00 56.81 101 VAL A CA 1
ATOM 792 C C . VAL A 1 101 ? 8.021 -3.479 -19.371 1.00 56.81 101 VAL A C 1
ATOM 794 O O . VAL A 1 101 ? 7.801 -2.463 -20.030 1.00 56.81 101 VAL A O 1
ATOM 797 N N . ILE A 1 102 ? 7.777 -3.545 -18.060 1.00 63.41 102 ILE A N 1
ATOM 798 C CA . ILE A 1 102 ? 7.507 -2.350 -17.265 1.00 63.41 102 ILE A CA 1
ATOM 799 C C . ILE A 1 102 ? 8.820 -1.591 -17.165 1.00 63.41 102 ILE A C 1
ATOM 801 O O . ILE A 1 102 ? 9.609 -1.775 -16.237 1.00 63.41 102 ILE A O 1
ATOM 805 N N . ASP A 1 103 ? 9.046 -0.752 -18.167 1.00 70.94 103 ASP A N 1
ATOM 806 C CA . ASP A 1 103 ? 10.111 0.228 -18.161 1.00 70.94 103 ASP A CA 1
ATOM 807 C C . ASP A 1 103 ? 9.667 1.384 -17.261 1.00 70.94 103 ASP A C 1
ATOM 809 O O . ASP A 1 103 ? 8.828 2.221 -17.615 1.00 70.94 103 ASP A O 1
ATOM 813 N N . TRP A 1 104 ? 10.148 1.353 -16.022 1.00 84.81 104 TRP A N 1
ATOM 814 C CA . TRP A 1 104 ? 9.975 2.432 -15.065 1.00 84.81 104 TRP A CA 1
ATOM 815 C C . TRP A 1 104 ? 11.311 3.134 -14.856 1.00 84.81 104 TRP A C 1
ATOM 817 O O . TRP A 1 104 ? 12.367 2.509 -14.754 1.00 84.81 104 TRP A O 1
ATOM 827 N N . ASP A 1 105 ? 11.254 4.457 -14.775 1.00 88.62 105 ASP A N 1
ATOM 828 C CA . ASP A 1 105 ? 12.423 5.316 -14.677 1.00 88.62 105 ASP A CA 1
ATOM 829 C C . ASP A 1 105 ? 12.616 5.859 -13.252 1.00 88.62 105 ASP A C 1
ATOM 831 O O . ASP A 1 105 ? 11.851 5.592 -12.316 1.00 88.62 105 ASP A O 1
ATOM 835 N N . LEU A 1 106 ? 13.674 6.651 -13.079 1.00 89.75 106 LEU A N 1
ATOM 836 C CA . LEU A 1 106 ? 13.964 7.314 -11.812 1.00 89.75 106 LEU A CA 1
ATOM 837 C C . LEU A 1 106 ? 12.836 8.268 -11.384 1.00 89.75 106 LEU A C 1
ATOM 839 O O . LEU A 1 106 ? 12.592 8.425 -10.189 1.00 89.75 106 LEU A O 1
ATOM 843 N N . GLN A 1 107 ? 12.135 8.885 -12.337 1.00 93.50 107 GLN A N 1
ATOM 844 C CA . GLN A 1 107 ? 11.064 9.834 -12.051 1.00 93.50 107 GLN A CA 1
ATOM 845 C C . GLN A 1 107 ? 9.840 9.126 -11.456 1.00 93.50 107 GLN A C 1
ATOM 847 O O . GLN A 1 107 ? 9.282 9.604 -10.466 1.00 93.50 107 GLN A O 1
ATOM 852 N N . ARG A 1 108 ? 9.449 7.964 -11.995 1.00 93.25 108 ARG A N 1
ATOM 853 C CA . ARG A 1 108 ? 8.404 7.115 -11.403 1.00 93.25 108 ARG A CA 1
ATOM 854 C C . ARG A 1 108 ? 8.807 6.619 -10.025 1.00 93.25 108 ARG A C 1
ATOM 856 O O . ARG A 1 108 ? 8.014 6.730 -9.096 1.00 93.25 108 ARG A O 1
ATOM 863 N N . ALA A 1 109 ? 10.047 6.157 -9.874 1.00 93.88 109 ALA A N 1
ATOM 864 C CA . ALA A 1 109 ? 10.558 5.700 -8.587 1.00 93.88 109 ALA A CA 1
ATOM 865 C C . ALA A 1 109 ? 10.500 6.801 -7.515 1.00 93.88 109 ALA A C 1
ATOM 867 O O . ALA A 1 109 ? 10.056 6.553 -6.394 1.00 93.88 109 ALA A O 1
ATOM 868 N N . HIS A 1 110 ? 10.889 8.028 -7.871 1.00 96.19 110 HIS A N 1
ATOM 869 C CA . HIS A 1 110 ? 10.798 9.177 -6.976 1.00 96.19 110 HIS A CA 1
ATOM 870 C C . HIS A 1 110 ? 9.342 9.522 -6.642 1.00 96.19 110 HIS A C 1
ATOM 872 O O . HIS A 1 110 ? 9.015 9.727 -5.479 1.00 96.19 110 HIS A O 1
ATOM 878 N N . ARG A 1 111 ? 8.442 9.491 -7.635 1.00 96.94 111 ARG A N 1
ATOM 879 C CA . ARG A 1 111 ? 7.006 9.708 -7.419 1.00 96.94 111 ARG A CA 1
ATOM 880 C C . ARG A 1 111 ? 6.414 8.693 -6.440 1.00 96.94 111 ARG A C 1
ATOM 882 O O . ARG A 1 111 ? 5.665 9.098 -5.558 1.00 96.94 111 ARG A O 1
ATOM 889 N N . TRP A 1 112 ? 6.721 7.402 -6.586 1.00 97.19 112 TRP A N 1
ATOM 890 C CA . TRP A 1 112 ? 6.248 6.374 -5.653 1.00 97.19 112 TRP A CA 1
ATOM 891 C C . TRP A 1 112 ? 6.763 6.627 -4.237 1.00 97.19 112 TRP A C 1
ATOM 893 O O . TRP A 1 112 ? 5.989 6.543 -3.293 1.00 97.19 112 TRP A O 1
ATOM 903 N N . PHE A 1 113 ? 8.044 6.978 -4.095 1.00 97.25 113 PHE A N 1
ATOM 904 C CA . PHE A 1 113 ? 8.633 7.306 -2.798 1.00 97.25 113 PHE A CA 1
ATOM 905 C C . PHE A 1 113 ? 7.918 8.488 -2.131 1.00 97.25 113 PHE A C 1
ATOM 907 O O . PHE A 1 113 ? 7.435 8.342 -1.014 1.00 97.25 113 PHE A O 1
ATOM 914 N N . THR A 1 114 ? 7.764 9.613 -2.835 1.00 98.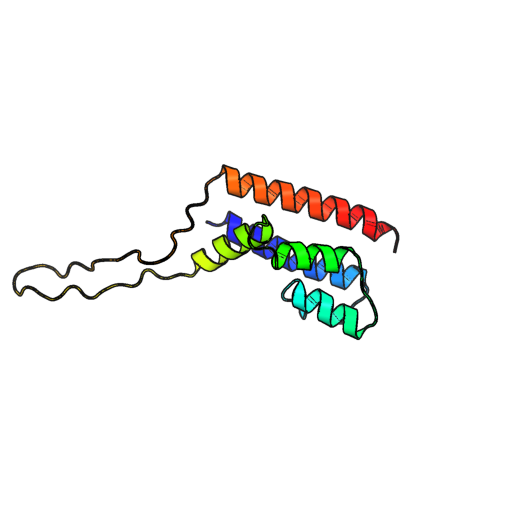00 114 THR A N 1
ATOM 915 C CA . THR A 1 114 ? 7.072 10.796 -2.301 1.00 98.00 114 THR A CA 1
ATOM 916 C C . THR A 1 114 ? 5.624 10.483 -1.930 1.00 98.00 114 THR A C 1
ATOM 918 O O . THR A 1 114 ? 5.159 10.894 -0.875 1.00 98.00 114 THR A O 1
ATOM 921 N N . LYS A 1 115 ? 4.902 9.715 -2.758 1.00 98.12 115 LYS A N 1
ATOM 922 C CA . LYS A 1 115 ? 3.519 9.321 -2.445 1.00 98.12 115 LYS A CA 1
ATOM 923 C C . LYS A 1 115 ? 3.410 8.375 -1.257 1.00 98.12 115 LYS A C 1
ATOM 925 O O . LYS A 1 115 ? 2.448 8.489 -0.504 1.00 98.12 115 LYS A O 1
ATOM 930 N N . MET A 1 116 ? 4.378 7.483 -1.079 1.00 97.62 116 MET A N 1
ATOM 931 C CA . MET A 1 116 ? 4.452 6.629 0.101 1.00 97.62 116 MET A CA 1
ATOM 932 C C . MET A 1 116 ? 4.705 7.460 1.364 1.00 97.62 116 MET A C 1
ATOM 934 O O . MET A 1 116 ? 4.010 7.272 2.354 1.00 97.62 116 MET A O 1
ATOM 938 N N . GLU A 1 117 ? 5.656 8.393 1.322 1.00 97.56 117 GLU A N 1
ATOM 939 C CA . GLU A 1 117 ? 5.978 9.284 2.443 1.00 97.56 117 GLU A CA 1
ATOM 940 C C . GLU A 1 117 ? 4.767 10.142 2.839 1.00 97.56 117 GLU A C 1
ATOM 942 O O . GLU A 1 117 ? 4.314 10.058 3.978 1.00 97.56 117 GLU A O 1
ATOM 947 N N . GLU A 1 118 ? 4.153 10.841 1.875 1.00 97.25 118 GLU A N 1
ATOM 948 C CA . GLU A 1 118 ? 2.934 11.639 2.090 1.00 97.25 118 GLU A CA 1
ATOM 949 C C . GLU A 1 118 ? 1.793 10.811 2.711 1.00 97.25 118 GLU A C 1
ATOM 951 O O . GLU A 1 118 ? 1.076 11.291 3.592 1.00 97.25 118 GLU A O 1
ATOM 956 N N . LEU A 1 119 ? 1.596 9.572 2.242 1.00 97.44 119 LEU A N 1
ATOM 957 C CA . LEU A 1 119 ? 0.556 8.675 2.749 1.00 97.44 119 LEU A CA 1
ATOM 958 C C . LEU A 1 119 ? 0.829 8.272 4.201 1.00 97.44 119 LEU A C 1
ATOM 960 O O . LEU A 1 119 ? -0.069 8.358 5.038 1.00 97.44 119 LEU A O 1
ATOM 964 N N . VAL A 1 120 ? 2.050 7.813 4.484 1.00 95.62 120 VAL A N 1
ATOM 965 C CA . VAL A 1 120 ? 2.446 7.314 5.805 1.00 95.62 120 VAL A CA 1
ATOM 966 C C . VAL A 1 120 ? 2.391 8.431 6.835 1.00 95.62 120 VAL A C 1
ATOM 968 O O . VAL A 1 120 ? 1.836 8.221 7.908 1.00 95.62 120 VAL A O 1
ATOM 971 N N . GLU A 1 121 ? 2.931 9.609 6.520 1.00 94.62 121 GLU A N 1
ATOM 972 C CA . GLU A 1 121 ? 2.902 10.762 7.424 1.00 94.62 121 GLU A CA 1
ATOM 973 C C . GLU A 1 121 ? 1.464 11.180 7.727 1.00 94.62 121 GLU A C 1
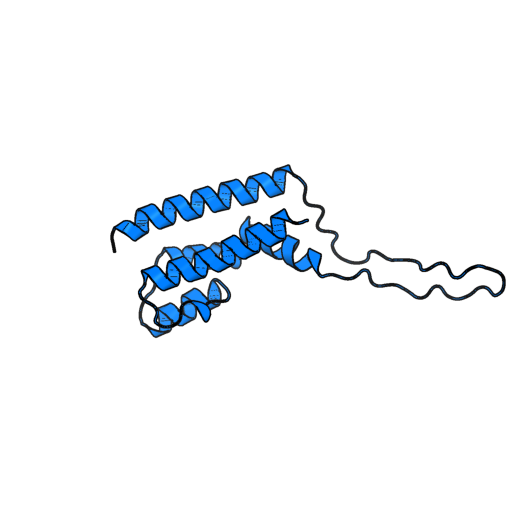ATOM 975 O O . GLU A 1 121 ? 1.069 11.224 8.891 1.00 94.62 121 GLU A O 1
ATOM 980 N N . ARG A 1 122 ? 0.636 11.361 6.689 1.00 94.94 122 ARG A N 1
ATOM 981 C CA . ARG A 1 122 ? -0.766 11.749 6.875 1.00 94.94 122 ARG A CA 1
ATOM 982 C C . ARG A 1 122 ? -1.546 10.723 7.694 1.00 94.94 122 ARG A C 1
ATOM 984 O O . ARG A 1 122 ? -2.324 11.108 8.560 1.00 94.94 122 ARG A O 1
ATOM 991 N N . GLN A 1 123 ? -1.391 9.428 7.410 1.00 93.81 123 GLN A N 1
ATOM 992 C CA . GLN A 1 123 ? -2.101 8.395 8.166 1.00 93.81 123 GLN A CA 1
ATOM 993 C C . GLN A 1 123 ? -1.582 8.297 9.601 1.00 93.81 123 GLN A C 1
ATOM 995 O O . GLN A 1 123 ? -2.391 8.189 10.513 1.00 93.81 123 GLN A O 1
ATOM 1000 N N . ARG A 1 124 ? -0.275 8.430 9.845 1.00 88.81 124 ARG A N 1
ATOM 1001 C CA . ARG A 1 124 ? 0.261 8.472 11.214 1.00 88.81 124 ARG A CA 1
ATOM 1002 C C . ARG A 1 124 ? -0.296 9.633 12.018 1.00 88.81 124 ARG A C 1
ATOM 1004 O O . ARG A 1 124 ? -0.717 9.412 13.148 1.00 88.81 124 ARG A O 1
ATOM 1011 N N . ASP A 1 125 ? -0.358 10.822 11.431 1.00 88.44 125 ASP A N 1
ATOM 1012 C CA . ASP A 1 125 ? -0.914 11.996 12.101 1.00 88.44 125 ASP A CA 1
ATOM 1013 C C . ASP A 1 125 ? -2.384 11.787 12.490 1.00 88.44 125 ASP A C 1
ATOM 1015 O O . ASP A 1 125 ? -2.782 12.144 13.595 1.00 88.44 125 ASP A O 1
ATOM 1019 N N . MET A 1 126 ? -3.178 11.139 11.628 1.00 83.00 126 MET A N 1
ATOM 1020 C CA . MET A 1 126 ? -4.577 10.798 11.931 1.00 83.00 126 MET A CA 1
ATOM 1021 C C . MET A 1 126 ? -4.708 9.692 12.990 1.00 83.00 126 MET A C 1
ATOM 1023 O O . MET A 1 126 ? -5.638 9.705 13.793 1.00 83.00 126 MET A O 1
ATOM 1027 N N . MET A 1 127 ? -3.781 8.734 13.019 1.00 81.81 127 MET A N 1
ATOM 1028 C CA . MET A 1 127 ? -3.832 7.588 13.931 1.00 81.81 127 MET A CA 1
ATOM 1029 C C . MET A 1 127 ? -3.354 7.904 15.353 1.00 81.81 127 MET A C 1
ATOM 1031 O O . MET A 1 127 ? -3.687 7.161 16.271 1.00 81.81 127 MET A O 1
ATOM 1035 N N . ILE A 1 128 ? -2.626 9.008 15.567 1.00 67.19 128 ILE A N 1
ATOM 1036 C CA . ILE A 1 128 ? -2.221 9.478 16.908 1.00 67.19 128 ILE A CA 1
ATOM 1037 C C . ILE A 1 128 ? -3.443 9.816 17.793 1.00 67.19 128 ILE A C 1
ATOM 1039 O O . ILE A 1 128 ? -3.318 9.889 19.017 1.00 67.19 128 ILE A O 1
ATOM 1043 N N . GLU A 1 129 ? -4.633 9.970 17.208 1.00 53.16 129 GLU A N 1
ATOM 1044 C CA . GLU A 1 129 ? -5.864 10.319 17.924 1.00 53.16 129 GLU A CA 1
ATOM 1045 C C . GLU A 1 129 ? -6.679 9.116 18.470 1.00 53.16 129 GLU A C 1
ATOM 1047 O O . GLU A 1 129 ? -7.717 9.349 19.097 1.00 53.16 129 GLU A O 1
ATOM 1052 N N . PHE A 1 130 ? -6.240 7.856 18.290 1.00 50.25 130 PHE A N 1
ATOM 1053 C CA . PHE A 1 130 ? -7.026 6.637 18.607 1.00 50.25 130 PHE A CA 1
ATOM 1054 C C . PHE A 1 130 ? -6.418 5.678 19.652 1.00 50.25 130 PHE A C 1
ATOM 1056 O O . PHE A 1 130 ? -5.182 5.494 19.699 1.00 50.25 130 PHE A O 1
#

Foldseek 3Di:
DVLLVVLVVLLLVLLLVVCVLVVQPCSVQRRALVSSQVSCVVVVHDDPLSVVRCCQCVPCPHLNVLSVVLVVVVPDDQDFDFDDDDPPDDGDTPRDNPDDPSDDDPVSSVVSVVVSVVSSVVVVVVSVVD

Secondary structure (DSSP, 8-state):
-HHHHHHHHHHHHHHHHHHHHTT-S-GGG--SHHHHHHHHHHTT---HHHHHHHHHHH-TTSHHHHHHHHHHHTT---EEEPPPPPTTS----EEE--S------HHHHHHHHHHHHHHHHHHHHHHTT-

pLDDT: mean 84.83, std 17.34, range [48.38, 98.12]

Sequence (130 aa):
QSVALHLQRAWYWHLQDVASNYKMQDPEAVVSAASLLALLGAEGKTPGEAIELEYLESDKTSWVADLLNAHRHLYLLPVARRAQMDADRLPMIAVDITEDVIDWDLQRAHRWFTKMEELVERQRDMMIEF